Protein AF-A0A931XD49-F1 (afdb_monomer_lite)

Structure (mmCIF, N/CA/C/O backbone):
data_AF-A0A931XD49-F1
#
_entry.id   AF-A0A931XD49-F1
#
loop_
_atom_site.group_PDB
_atom_site.id
_atom_site.type_symbol
_atom_site.label_atom_id
_atom_site.label_alt_id
_atom_site.label_comp_id
_atom_site.label_asym_id
_atom_site.label_entity_id
_atom_site.label_seq_id
_atom_site.pdbx_PDB_ins_code
_atom_site.Cartn_x
_atom_site.Cartn_y
_atom_site.Cartn_z
_atom_site.occupancy
_atom_site.B_iso_or_equiv
_atom_site.auth_seq_id
_atom_site.auth_comp_id
_atom_site.auth_asym_id
_atom_site.auth_atom_id
_atom_site.pdbx_PDB_model_num
ATOM 1 N N . MET A 1 1 ? 14.078 4.330 11.724 1.00 50.00 1 MET A N 1
ATOM 2 C CA . MET A 1 1 ? 13.280 4.390 10.478 1.00 50.00 1 MET A CA 1
ATOM 3 C C . MET A 1 1 ? 11.827 4.201 10.871 1.00 50.00 1 MET A C 1
ATOM 5 O O . MET A 1 1 ? 11.527 3.191 11.486 1.00 50.00 1 MET A O 1
ATOM 9 N N . ILE A 1 2 ? 10.959 5.182 10.622 1.00 57.34 2 ILE A N 1
ATOM 10 C CA . ILE A 1 2 ? 9.549 5.118 11.036 1.00 57.34 2 ILE A CA 1
ATOM 11 C C . ILE A 1 2 ? 8.817 4.170 10.081 1.00 57.34 2 ILE A C 1
ATOM 13 O O . ILE A 1 2 ? 8.697 4.455 8.887 1.00 57.34 2 ILE A O 1
ATOM 17 N N . HIS A 1 3 ? 8.374 3.019 10.585 1.00 73.75 3 HIS A N 1
ATOM 18 C CA . HIS A 1 3 ? 7.646 2.041 9.789 1.00 73.75 3 HIS A CA 1
ATOM 19 C C . HIS A 1 3 ? 6.169 2.449 9.713 1.00 73.75 3 HIS A C 1
ATOM 21 O O . HIS A 1 3 ? 5.479 2.555 10.722 1.00 73.75 3 HIS A O 1
ATOM 27 N N . ARG A 1 4 ? 5.655 2.685 8.502 1.00 75.56 4 ARG A N 1
ATOM 28 C CA . ARG A 1 4 ? 4.291 3.214 8.285 1.00 75.56 4 ARG A CA 1
ATOM 29 C C . ARG A 1 4 ? 3.209 2.329 8.899 1.00 75.56 4 ARG A C 1
ATOM 31 O O . ARG A 1 4 ? 2.208 2.837 9.394 1.00 75.56 4 ARG A O 1
ATOM 38 N N . GLY A 1 5 ? 3.427 1.014 8.874 1.00 79.19 5 GLY A N 1
ATOM 39 C CA . GLY A 1 5 ? 2.502 0.063 9.479 1.00 79.19 5 GLY A CA 1
ATOM 40 C C . GLY A 1 5 ? 2.338 0.278 10.982 1.00 79.19 5 GLY A C 1
ATOM 41 O O . GLY A 1 5 ? 1.219 0.218 11.478 1.00 79.19 5 GLY A O 1
ATOM 42 N N . GLU A 1 6 ? 3.427 0.629 11.667 1.00 83.81 6 GLU A N 1
ATOM 43 C CA . GLU A 1 6 ? 3.444 0.876 13.110 1.00 83.81 6 GLU A CA 1
ATOM 44 C C . GLU A 1 6 ? 2.706 2.173 13.465 1.00 83.81 6 GLU A C 1
ATOM 46 O O . GLU A 1 6 ? 1.908 2.196 14.397 1.00 83.81 6 GLU A O 1
ATOM 51 N N . VAL A 1 7 ? 2.862 3.225 12.651 1.00 85.00 7 VAL A N 1
ATOM 52 C CA . VAL A 1 7 ? 2.104 4.481 12.808 1.00 85.00 7 VAL A CA 1
ATOM 53 C C . VAL A 1 7 ? 0.599 4.249 12.651 1.00 85.00 7 VAL A C 1
ATOM 55 O O . VAL A 1 7 ? -0.194 4.724 13.463 1.00 85.00 7 VAL A O 1
ATOM 58 N N . ILE A 1 8 ? 0.187 3.498 11.623 1.00 84.69 8 ILE A N 1
ATOM 59 C CA . ILE A 1 8 ? -1.232 3.180 11.394 1.00 84.69 8 ILE A CA 1
ATOM 60 C C . ILE A 1 8 ? -1.779 2.350 12.554 1.00 84.69 8 ILE A C 1
ATOM 62 O O . ILE A 1 8 ? -2.867 2.633 13.052 1.00 84.69 8 ILE A O 1
ATOM 66 N N . GLU A 1 9 ? -1.038 1.337 12.995 1.00 86.06 9 GLU A N 1
ATOM 67 C CA . GLU A 1 9 ? -1.447 0.479 14.102 1.00 86.06 9 GLU A CA 1
ATOM 68 C C . GLU A 1 9 ? -1.609 1.274 15.400 1.00 86.06 9 GLU A C 1
ATOM 70 O O . GLU A 1 9 ? -2.638 1.150 16.068 1.00 86.06 9 GLU A O 1
ATOM 75 N N . GLN A 1 10 ? -0.656 2.152 15.715 1.00 87.50 10 GLN A N 1
ATOM 76 C CA . GLN A 1 10 ? -0.723 3.005 16.894 1.00 87.50 10 GLN A CA 1
ATOM 77 C C . GLN A 1 10 ? -1.907 3.974 16.828 1.00 87.50 10 GLN A C 1
ATOM 79 O O . GLN A 1 10 ? -2.644 4.098 17.806 1.00 87.50 10 GLN A O 1
ATOM 84 N N . ALA A 1 11 ? -2.135 4.621 15.683 1.00 86.38 11 ALA A N 1
ATOM 85 C CA . ALA A 1 11 ? -3.253 5.544 15.500 1.00 86.38 11 ALA A CA 1
ATOM 86 C C . ALA A 1 11 ? -4.608 4.829 15.629 1.00 86.38 11 ALA A C 1
ATOM 88 O O . ALA A 1 11 ? -5.515 5.312 16.309 1.00 86.38 11 ALA A O 1
ATOM 89 N N . VAL A 1 12 ? -4.738 3.637 15.038 1.00 87.38 12 VAL A N 1
ATOM 90 C CA . VAL A 1 12 ? -5.948 2.816 15.161 1.00 87.38 12 VAL A CA 1
ATOM 91 C C . VAL A 1 12 ? -6.158 2.374 16.609 1.00 87.38 12 VAL A C 1
ATOM 93 O O . VAL A 1 12 ? -7.267 2.508 17.126 1.00 87.38 12 VAL A O 1
ATOM 96 N N . ARG A 1 13 ? -5.108 1.924 17.297 1.00 87.62 13 ARG A N 1
ATOM 97 C CA . ARG A 1 13 ? -5.182 1.530 18.708 1.00 87.62 13 ARG A CA 1
ATOM 98 C C . ARG A 1 13 ? -5.605 2.694 19.605 1.00 87.62 13 ARG A C 1
ATOM 100 O O . ARG A 1 13 ? -6.499 2.523 20.429 1.00 87.62 13 ARG A O 1
ATOM 107 N N . ASN A 1 14 ? -5.032 3.878 19.393 1.00 87.19 14 ASN A N 1
ATOM 108 C CA . ASN A 1 14 ? -5.372 5.093 20.136 1.00 87.19 14 ASN A CA 1
ATOM 109 C C . ASN A 1 14 ? -6.821 5.546 19.887 1.00 87.19 14 ASN A C 1
ATOM 111 O O . ASN A 1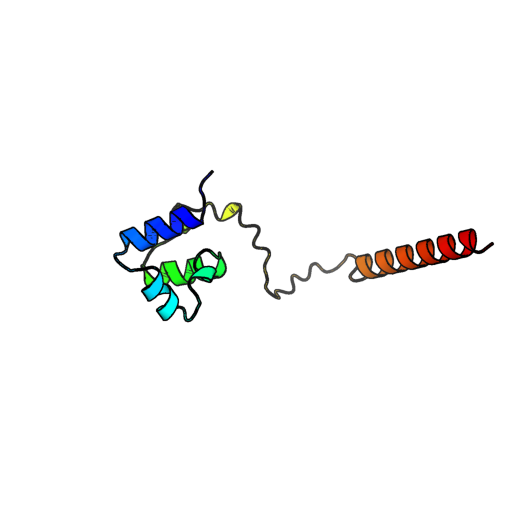 14 ? -7.440 6.126 20.771 1.00 87.19 14 ASN A O 1
ATOM 115 N N . SER A 1 15 ? -7.386 5.245 18.713 1.00 85.25 15 SER A N 1
ATOM 116 C CA . SER A 1 15 ? -8.787 5.555 18.391 1.00 85.25 15 SER A CA 1
ATOM 117 C C . SER A 1 15 ? -9.816 4.653 19.089 1.00 85.25 15 SER A C 1
ATOM 119 O O . SER A 1 15 ? -11.017 4.898 18.988 1.00 85.25 15 SER A O 1
ATOM 121 N N . GLY A 1 16 ? -9.380 3.570 19.746 1.00 88.25 16 GLY A N 1
ATOM 122 C CA . GLY A 1 16 ? -10.269 2.591 20.384 1.00 88.25 16 GLY A CA 1
ATOM 123 C C . GLY A 1 16 ? -11.057 1.706 19.406 1.00 88.25 16 GLY A C 1
ATOM 124 O O . GLY A 1 16 ? -11.887 0.898 19.828 1.00 88.25 16 GLY A O 1
ATOM 125 N N . MET A 1 17 ? -10.813 1.818 18.097 1.00 85.06 17 MET A N 1
ATOM 126 C CA . MET A 1 17 ? -11.403 0.943 17.083 1.00 85.06 17 MET A CA 1
ATOM 127 C C . MET A 1 17 ? -10.484 -0.227 16.738 1.00 85.06 17 MET A C 1
ATOM 129 O O . MET A 1 17 ? -9.265 -0.109 16.696 1.00 85.06 17 MET A O 1
ATOM 133 N N . SER A 1 18 ? -11.082 -1.374 16.412 1.00 87.81 18 SER A N 1
ATOM 134 C CA . SER A 1 18 ? -10.324 -2.499 15.870 1.00 87.81 18 SER A CA 1
ATOM 135 C C . SER A 1 18 ? -10.044 -2.307 14.378 1.00 87.81 18 SER A C 1
ATOM 137 O O . SER A 1 18 ? -10.916 -1.859 13.625 1.00 87.81 18 SER A O 1
ATOM 139 N N . ILE A 1 19 ? -8.859 -2.741 13.925 1.00 85.44 19 ILE A N 1
ATOM 140 C CA . ILE A 1 19 ? -8.485 -2.780 12.498 1.00 85.44 19 ILE A CA 1
ATOM 141 C C . ILE A 1 19 ? -9.586 -3.451 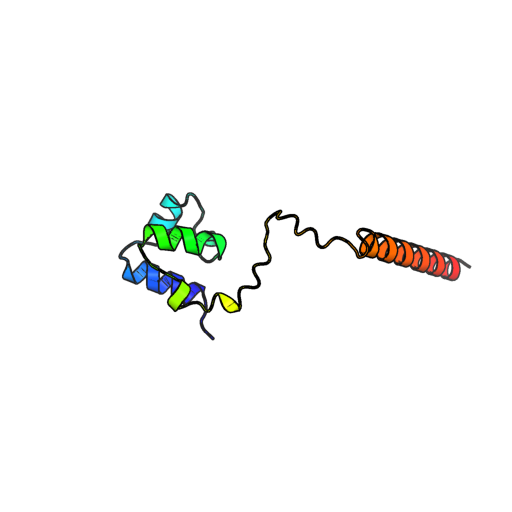11.662 1.00 85.44 19 ILE A C 1
ATOM 143 O O . ILE A 1 19 ? -9.915 -2.987 10.575 1.00 85.44 19 ILE A O 1
ATOM 147 N N . THR A 1 20 ? -10.202 -4.519 12.176 1.00 87.88 20 THR A N 1
ATOM 148 C CA . THR A 1 20 ? -11.270 -5.250 11.480 1.00 87.88 20 THR A CA 1
ATOM 149 C C . THR A 1 20 ? -12.517 -4.395 11.246 1.00 87.88 20 THR A C 1
ATOM 151 O O . THR A 1 20 ? -13.076 -4.434 10.152 1.00 87.88 20 THR A O 1
ATOM 154 N N . LYS A 1 21 ? -12.944 -3.591 12.231 1.00 89.12 21 LYS A N 1
ATOM 155 C CA . LYS A 1 21 ? -14.095 -2.684 12.068 1.00 89.12 21 LYS A CA 1
ATOM 156 C C . LYS A 1 21 ? -13.805 -1.598 11.032 1.00 89.12 21 LYS A C 1
ATOM 158 O O . LYS A 1 21 ? -14.674 -1.254 10.235 1.00 89.12 21 LYS A O 1
ATOM 163 N N . ILE A 1 22 ? -12.575 -1.090 11.008 1.00 89.06 22 ILE A N 1
ATOM 164 C CA . ILE A 1 22 ? -12.140 -0.092 10.024 1.00 89.06 22 ILE A CA 1
ATOM 165 C C . ILE A 1 22 ? -12.087 -0.708 8.618 1.00 89.06 22 ILE A C 1
ATOM 167 O O . ILE A 1 22 ? -12.602 -0.117 7.673 1.00 89.06 22 ILE A O 1
ATOM 171 N N . ALA A 1 23 ? -11.561 -1.929 8.491 1.00 87.81 23 ALA A N 1
ATOM 172 C CA . ALA A 1 23 ? -11.534 -2.696 7.244 1.00 87.81 23 ALA A CA 1
ATOM 173 C C . ALA A 1 23 ? -12.930 -2.842 6.624 1.00 87.81 23 ALA A C 1
ATOM 175 O O . ALA A 1 23 ? -13.129 -2.570 5.439 1.00 87.81 23 ALA A O 1
ATOM 176 N N . GLN A 1 24 ? -13.904 -3.219 7.459 1.00 88.81 24 GLN A N 1
ATOM 177 C CA . GLN A 1 24 ? -15.305 -3.359 7.068 1.00 88.81 24 GLN A CA 1
ATOM 178 C C . GLN A 1 24 ? -15.901 -2.024 6.613 1.00 88.81 24 GLN A C 1
ATOM 180 O O . GLN A 1 24 ? -16.523 -1.978 5.557 1.00 88.81 24 GLN A O 1
ATOM 185 N N . LYS A 1 25 ? -15.650 -0.924 7.340 1.00 86.31 25 LYS A N 1
ATOM 186 C CA . LYS A 1 25 ? -16.113 0.421 6.948 1.00 86.31 25 LYS A CA 1
ATOM 187 C C . LYS A 1 25 ? -15.519 0.910 5.623 1.00 86.31 25 LYS A C 1
ATOM 189 O O . LYS A 1 25 ? -16.181 1.641 4.897 1.00 86.31 25 LYS A O 1
ATOM 194 N N . ILE A 1 26 ? -14.284 0.523 5.307 1.00 86.69 26 ILE A N 1
ATOM 195 C CA . ILE A 1 26 ? -13.602 0.891 4.055 1.00 86.69 26 ILE A CA 1
ATOM 196 C C . ILE A 1 26 ? -13.985 -0.052 2.895 1.00 86.69 26 ILE A C 1
ATOM 198 O O . ILE A 1 26 ? -13.720 0.263 1.734 1.00 86.69 26 ILE A O 1
ATOM 202 N N . GLY A 1 27 ? -14.609 -1.202 3.179 1.00 86.69 27 GLY A N 1
ATOM 203 C CA . GLY A 1 27 ? -14.949 -2.210 2.171 1.00 86.69 27 GLY A CA 1
ATOM 204 C C . GLY A 1 27 ? -13.721 -2.926 1.596 1.00 86.69 27 GLY A C 1
ATOM 205 O O . GLY A 1 27 ? -13.704 -3.298 0.424 1.00 86.69 27 GLY A O 1
ATOM 206 N N . LYS A 1 28 ? -12.653 -3.081 2.389 1.00 86.94 28 LYS A N 1
ATOM 207 C CA . LYS A 1 28 ? -11.397 -3.724 1.967 1.00 86.94 28 LYS A CA 1
ATOM 208 C C . LYS A 1 28 ? -10.975 -4.804 2.959 1.00 86.94 28 LYS A C 1
ATOM 210 O O . LYS A 1 28 ? -11.297 -4.754 4.142 1.00 86.94 28 LYS A O 1
ATOM 215 N N . SER A 1 29 ? -10.222 -5.794 2.478 1.00 85.75 29 SER A N 1
ATOM 216 C CA . SER A 1 29 ? -9.661 -6.836 3.351 1.00 85.75 29 SER A CA 1
ATOM 217 C C . SER A 1 29 ? -8.611 -6.263 4.316 1.00 85.75 29 SER A C 1
ATOM 219 O O . SER A 1 29 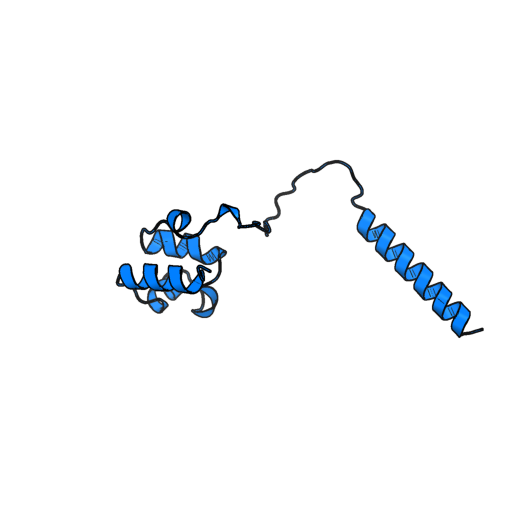? -7.969 -5.256 4.014 1.00 85.75 29 SER A O 1
ATOM 221 N N . ARG A 1 30 ? -8.358 -6.949 5.442 1.00 81.62 30 ARG A N 1
ATOM 222 C CA . ARG A 1 30 ? -7.343 -6.540 6.437 1.00 81.62 30 AR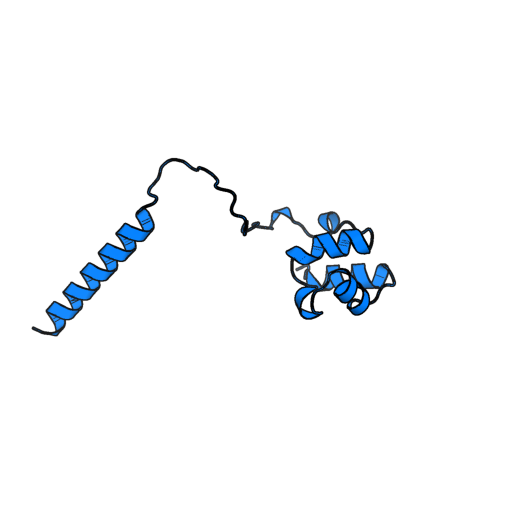G A CA 1
ATOM 223 C C . ARG A 1 30 ? -5.942 -6.333 5.851 1.00 81.62 30 ARG A C 1
ATOM 225 O O . ARG A 1 30 ? -5.231 -5.451 6.312 1.00 81.62 30 ARG A O 1
ATOM 232 N N . ARG A 1 31 ? -5.575 -7.078 4.801 1.00 83.75 31 ARG A N 1
ATOM 233 C CA . ARG A 1 31 ? -4.277 -6.947 4.117 1.00 83.75 31 ARG A CA 1
ATOM 234 C C . ARG A 1 31 ? -4.046 -5.542 3.555 1.00 83.75 31 ARG A C 1
ATOM 236 O O . ARG A 1 31 ? -2.915 -5.079 3.516 1.00 83.75 31 ARG A O 1
ATOM 243 N N . TRP A 1 32 ? -5.117 -4.859 3.157 1.00 84.38 32 TRP A N 1
ATOM 244 C CA . TRP A 1 32 ? -5.028 -3.537 2.550 1.00 84.38 32 TRP A CA 1
ATOM 245 C C . TRP A 1 32 ? -4.791 -2.415 3.560 1.00 84.38 32 TRP A C 1
ATOM 247 O O . TRP A 1 32 ? -4.414 -1.338 3.134 1.00 84.38 32 TRP A O 1
ATOM 257 N N . MET A 1 33 ? -4.953 -2.630 4.872 1.00 81.25 33 MET A N 1
ATOM 258 C CA . MET A 1 33 ? -4.954 -1.533 5.859 1.00 81.25 33 MET A CA 1
ATOM 259 C C . MET A 1 33 ? -3.649 -0.736 5.915 1.00 81.25 33 MET A C 1
ATOM 261 O O . MET A 1 33 ? -3.657 0.426 6.308 1.00 81.25 33 MET A O 1
ATOM 265 N N . TYR A 1 34 ? -2.543 -1.357 5.511 1.00 80.56 34 TYR A N 1
ATOM 266 C CA . TYR A 1 34 ? -1.211 -0.764 5.557 1.00 80.56 34 TYR A CA 1
ATOM 267 C C . TYR A 1 34 ? -0.790 -0.096 4.237 1.00 80.56 34 TYR A C 1
ATOM 269 O O . TYR A 1 34 ? 0.327 0.408 4.136 1.00 80.56 34 TYR A O 1
ATOM 277 N N . HIS A 1 35 ? -1.667 -0.066 3.224 1.00 81.50 35 HIS A N 1
ATOM 278 C CA . HIS A 1 35 ? -1.416 0.666 1.983 1.00 81.50 35 HIS A CA 1
ATOM 279 C C . HIS A 1 35 ? -1.623 2.177 2.165 1.00 81.50 35 HIS A C 1
ATOM 281 O O . HIS A 1 35 ? -2.481 2.635 2.925 1.00 81.50 35 HIS A O 1
ATOM 287 N N . ILE A 1 36 ? -0.864 2.964 1.399 1.00 74.12 36 ILE A N 1
ATOM 288 C CA . ILE A 1 36 ? -0.923 4.435 1.397 1.00 74.12 36 ILE A CA 1
ATOM 289 C C . ILE A 1 36 ? -2.318 4.936 0.995 1.00 74.12 36 ILE A C 1
ATOM 291 O O . ILE A 1 36 ? -2.853 5.849 1.615 1.00 74.12 36 ILE A O 1
ATOM 295 N N . GLU A 1 37 ? -2.952 4.303 0.008 1.00 78.38 37 GLU A N 1
ATOM 296 C CA . GLU A 1 37 ? -4.287 4.693 -0.469 1.00 78.38 37 GLU A CA 1
ATOM 297 C C . GLU A 1 37 ? -5.367 4.598 0.618 1.00 78.38 37 GLU A C 1
ATOM 299 O O . GLU A 1 37 ? -6.305 5.397 0.676 1.00 78.38 37 GLU A O 1
ATOM 304 N N . THR A 1 38 ? -5.249 3.609 1.501 1.00 82.19 38 THR A N 1
ATOM 305 C CA . THR A 1 38 ? -6.175 3.396 2.617 1.00 82.19 38 THR A CA 1
ATOM 306 C C . THR A 1 38 ? -5.891 4.305 3.802 1.00 82.19 38 THR A C 1
ATOM 308 O O . THR A 1 38 ? -6.822 4.599 4.545 1.00 82.19 38 THR A O 1
ATOM 311 N N . MET A 1 39 ? -4.666 4.813 3.957 1.00 82.50 39 MET A N 1
ATOM 312 C CA . MET A 1 39 ? -4.270 5.668 5.081 1.00 82.50 39 MET A CA 1
ATOM 313 C C . MET A 1 39 ? -5.162 6.903 5.225 1.00 82.50 39 MET A C 1
ATOM 315 O O . MET A 1 39 ? -5.673 7.171 6.309 1.00 82.50 39 MET A O 1
ATOM 319 N N . PHE A 1 40 ? -5.428 7.616 4.128 1.00 81.81 40 PHE A N 1
ATOM 320 C CA . PHE A 1 40 ? -6.300 8.795 4.159 1.00 81.81 40 PHE A CA 1
ATOM 321 C C . PHE A 1 40 ? -7.741 8.450 4.555 1.00 81.81 40 PHE A C 1
ATOM 323 O O . PHE A 1 40 ? -8.394 9.207 5.274 1.00 81.81 40 PHE A O 1
ATOM 330 N N . LYS A 1 41 ? -8.243 7.289 4.117 1.00 86.12 41 LYS A N 1
ATOM 331 C CA . LYS A 1 41 ? -9.589 6.811 4.468 1.00 86.12 41 LYS A CA 1
ATOM 332 C C . LYS A 1 41 ? -9.669 6.418 5.939 1.00 86.12 41 LYS A C 1
ATOM 334 O O . LYS A 1 41 ? -10.629 6.785 6.608 1.00 86.12 41 LYS A O 1
ATOM 339 N N . ILE A 1 42 ? -8.647 5.727 6.443 1.00 86.62 42 ILE A N 1
ATOM 340 C CA . ILE A 1 42 ? -8.515 5.389 7.862 1.00 86.62 42 ILE A CA 1
ATOM 341 C C . ILE A 1 42 ? -8.504 6.679 8.679 1.00 86.62 42 ILE A C 1
ATOM 343 O O . ILE A 1 42 ? -9.313 6.803 9.589 1.00 86.62 42 ILE A O 1
ATOM 347 N N . GLY A 1 43 ? -7.687 7.664 8.297 1.00 85.25 43 GLY A N 1
ATOM 348 C CA . GLY A 1 43 ? -7.547 8.941 9.005 1.00 85.25 43 GLY A CA 1
ATOM 349 C C . GLY A 1 43 ? -8.871 9.682 9.148 1.00 85.25 43 GLY A C 1
ATOM 350 O O . GLY A 1 43 ? -9.204 10.129 10.239 1.00 85.25 43 GLY A O 1
ATOM 351 N N . LYS A 1 44 ? -9.698 9.704 8.094 1.00 85.69 44 LYS A N 1
ATOM 352 C CA . LYS A 1 44 ? -11.065 10.246 8.172 1.00 85.69 44 LYS A CA 1
ATOM 353 C C . LYS A 1 44 ? -11.972 9.481 9.142 1.00 85.69 44 LYS A C 1
ATOM 355 O O . LYS A 1 44 ? -12.813 10.093 9.786 1.00 85.69 44 LYS A O 1
ATOM 360 N N . ILE A 1 45 ? -11.824 8.160 9.249 1.00 86.25 45 ILE A N 1
ATOM 361 C CA . ILE A 1 45 ? -12.647 7.317 10.134 1.00 86.25 45 ILE A CA 1
ATOM 362 C C . ILE A 1 45 ? -12.246 7.484 11.603 1.00 86.25 45 ILE A C 1
ATOM 364 O O . ILE A 1 45 ? -13.120 7.505 12.465 1.00 86.25 45 ILE A O 1
ATOM 368 N N . ILE A 1 46 ? -10.945 7.588 11.885 1.00 87.25 46 ILE A N 1
ATOM 369 C CA . ILE A 1 46 ? -10.407 7.739 13.246 1.00 87.25 46 ILE A CA 1
ATOM 370 C C . ILE A 1 46 ? -10.176 9.208 13.647 1.00 87.25 46 ILE A C 1
ATOM 372 O O . ILE A 1 46 ? -9.637 9.465 14.717 1.00 87.25 46 ILE A O 1
ATOM 376 N N . ASN A 1 47 ? -10.574 10.155 12.789 1.00 85.88 47 ASN A N 1
ATOM 377 C CA . ASN A 1 47 ? -10.347 11.596 12.927 1.00 85.88 47 ASN A CA 1
ATOM 378 C C . ASN A 1 47 ? -8.882 11.959 13.249 1.00 85.88 47 ASN A C 1
ATOM 380 O O . ASN A 1 47 ? -8.600 12.785 14.114 1.00 85.88 47 ASN A O 1
ATOM 384 N N . TYR A 1 48 ? -7.952 11.303 12.552 1.00 83.94 48 TYR A N 1
ATOM 385 C CA . TYR A 1 48 ? -6.512 11.414 12.762 1.00 83.94 48 TYR A CA 1
ATOM 386 C C . TYR A 1 48 ? -5.809 11.956 11.520 1.00 83.94 48 TYR A C 1
ATOM 388 O O . TYR A 1 48 ? -6.082 11.516 10.397 1.00 83.94 48 TYR A O 1
ATOM 396 N N . ASN A 1 49 ? -4.868 12.877 11.724 1.00 81.94 49 ASN A N 1
ATOM 397 C CA . ASN A 1 49 ? -4.051 13.429 10.654 1.00 81.94 49 ASN A CA 1
ATOM 398 C C . ASN A 1 49 ? -2.680 12.744 10.616 1.00 81.94 49 ASN A C 1
ATOM 400 O O . ASN A 1 49 ? -1.822 13.016 11.442 1.00 81.94 49 ASN A O 1
ATOM 404 N N . PHE A 1 50 ? -2.458 11.892 9.616 1.00 80.31 50 PHE A N 1
ATOM 405 C CA . PHE A 1 50 ? -1.189 11.179 9.436 1.00 80.31 50 PHE A CA 1
ATOM 406 C C . PHE A 1 50 ? -0.047 12.051 8.889 1.00 80.31 50 PHE A C 1
ATOM 408 O O . PHE A 1 50 ? 1.097 11.602 8.858 1.00 80.31 50 PHE A O 1
ATOM 415 N N . SER A 1 51 ? -0.331 13.282 8.448 1.00 76.00 51 SER A N 1
ATOM 416 C CA . SER A 1 51 ? 0.675 14.171 7.855 1.00 76.00 51 SER A CA 1
ATOM 417 C C . SER A 1 51 ? 1.721 14.671 8.852 1.00 76.00 51 SER A C 1
ATOM 419 O O . SER A 1 51 ? 2.771 15.136 8.416 1.00 76.00 51 SER A O 1
ATOM 421 N N . SER A 1 52 ? 1.440 14.619 10.156 1.00 72.69 52 SER A N 1
ATOM 422 C CA . SER A 1 52 ? 2.396 15.004 11.199 1.00 72.69 52 SER A CA 1
ATOM 423 C C . SER A 1 52 ? 3.451 13.931 11.457 1.00 72.69 52 SER A C 1
ATOM 425 O O . SER A 1 52 ? 4.598 14.260 11.742 1.00 72.69 52 SER A O 1
ATOM 427 N N . ASP A 1 53 ? 3.076 12.656 11.339 1.00 72.81 53 ASP A N 1
ATOM 428 C CA . ASP A 1 53 ? 3.925 11.537 11.780 1.00 72.81 53 ASP A CA 1
ATOM 429 C C . ASP A 1 53 ? 4.635 10.851 10.622 1.00 72.81 53 ASP A C 1
ATOM 431 O O . ASP A 1 53 ? 5.644 10.163 10.790 1.00 72.81 53 ASP A O 1
ATOM 435 N N . ILE A 1 54 ? 4.081 11.007 9.425 1.00 69.88 54 ILE A N 1
ATOM 436 C CA . ILE A 1 54 ? 4.642 10.459 8.208 1.00 69.88 54 ILE A CA 1
ATOM 437 C C . ILE A 1 54 ? 5.131 11.642 7.412 1.00 69.88 54 ILE A C 1
ATOM 439 O O . ILE A 1 54 ? 4.355 12.505 7.012 1.00 69.88 54 ILE A O 1
ATOM 443 N N . ASN A 1 55 ? 6.437 11.671 7.166 1.00 65.50 55 ASN A N 1
ATOM 444 C CA . ASN A 1 55 ? 7.021 12.650 6.272 1.00 65.50 55 ASN A CA 1
ATOM 445 C C . ASN A 1 55 ? 6.585 12.302 4.836 1.00 65.50 55 ASN A C 1
ATOM 447 O O . ASN A 1 55 ? 7.260 11.568 4.112 1.00 65.50 55 ASN A O 1
ATOM 451 N N . ILE A 1 56 ? 5.392 12.774 4.461 1.00 59.22 56 ILE A N 1
ATOM 452 C CA . ILE A 1 56 ? 4.770 12.589 3.141 1.00 59.22 56 ILE A CA 1
ATOM 453 C C . ILE A 1 56 ? 5.601 13.297 2.054 1.00 59.22 56 ILE A C 1
ATOM 455 O O . ILE A 1 56 ? 5.425 13.024 0.878 1.00 59.22 56 ILE A O 1
ATOM 459 N N . SER A 1 57 ? 6.565 14.148 2.413 1.00 53.09 57 SER A N 1
ATOM 460 C CA . SER A 1 57 ? 7.506 14.758 1.461 1.00 53.09 57 SER A CA 1
ATOM 461 C C . SER A 1 57 ? 8.374 13.734 0.709 1.00 53.09 57 SER A C 1
ATOM 463 O O . SER A 1 57 ? 8.697 13.953 -0.452 1.00 53.09 57 SER A O 1
ATOM 465 N N . ASN A 1 58 ? 8.666 12.576 1.317 1.00 48.81 58 ASN A N 1
ATOM 466 C CA . ASN A 1 58 ? 9.328 11.443 0.650 1.00 48.81 58 ASN A CA 1
ATOM 467 C C . ASN A 1 58 ? 8.333 10.493 -0.027 1.00 48.81 58 ASN A C 1
ATOM 469 O O . ASN A 1 58 ? 8.699 9.409 -0.484 1.00 48.81 58 ASN A O 1
ATOM 473 N N . LEU A 1 59 ? 7.051 10.858 -0.054 1.00 50.44 59 LEU A N 1
ATOM 474 C CA . LEU A 1 59 ? 6.096 10.256 -0.955 1.00 50.44 59 LEU A CA 1
ATOM 475 C C . LEU A 1 59 ? 6.440 10.833 -2.329 1.00 50.44 59 LEU A C 1
ATOM 477 O O . LEU A 1 59 ? 5.859 11.820 -2.774 1.00 50.44 59 LEU A O 1
ATOM 481 N N . SER A 1 60 ? 7.374 10.183 -3.026 1.00 45.72 60 SER A N 1
ATOM 482 C CA . SER A 1 60 ? 7.158 9.966 -4.446 1.00 45.72 60 SER A CA 1
ATOM 483 C C . SER A 1 60 ? 5.778 9.327 -4.531 1.00 45.72 60 SER A C 1
ATOM 485 O O . SER A 1 60 ? 5.577 8.124 -4.371 1.00 45.72 60 SER A O 1
ATOM 487 N N . ILE A 1 61 ? 4.776 10.190 -4.650 1.00 45.56 61 ILE A N 1
ATOM 488 C CA . ILE A 1 61 ? 3.516 9.842 -5.242 1.00 45.56 61 ILE A CA 1
ATOM 489 C C . ILE A 1 61 ? 3.965 9.440 -6.644 1.00 45.56 61 ILE A C 1
ATOM 491 O O . ILE A 1 61 ? 4.049 10.275 -7.541 1.00 45.56 61 ILE A O 1
ATOM 495 N N . GLU A 1 62 ? 4.324 8.168 -6.828 1.00 43.12 62 GLU A N 1
ATOM 496 C CA . GLU A 1 62 ? 3.974 7.501 -8.064 1.00 43.12 62 GLU A CA 1
ATOM 497 C C . GLU A 1 62 ? 2.472 7.708 -8.138 1.00 43.12 62 GLU A C 1
ATOM 499 O O . GLU A 1 62 ? 1.677 7.022 -7.494 1.00 43.12 62 GLU A O 1
ATOM 504 N N . LYS A 1 63 ? 2.100 8.814 -8.780 1.00 44.41 63 LYS A N 1
ATOM 505 C CA . LYS A 1 63 ? 0.739 9.124 -9.133 1.00 44.41 63 LYS A CA 1
ATOM 506 C C . LYS A 1 63 ? 0.357 7.985 -10.057 1.00 44.41 63 LYS A C 1
ATOM 508 O O . LYS A 1 63 ? 0.510 8.077 -11.266 1.00 44.41 63 LYS A O 1
ATOM 513 N N . SER A 1 64 ? -0.193 6.920 -9.488 1.00 42.78 64 SER A N 1
ATOM 514 C CA . SER A 1 64 ? -1.145 6.041 -10.153 1.00 42.78 64 SER A CA 1
ATOM 515 C C . SER A 1 64 ? -2.458 6.811 -10.365 1.00 42.78 64 SER A C 1
ATOM 517 O O . SER A 1 64 ? -3.546 6.441 -9.946 1.00 42.78 64 SER A O 1
ATOM 519 N N . SER A 1 65 ? -2.324 7.952 -11.023 1.00 39.00 65 SER A N 1
ATOM 520 C CA . SER A 1 65 ? -3.331 8.719 -11.723 1.00 39.00 65 SER A CA 1
ATOM 521 C C . SER A 1 65 ? -2.553 9.136 -12.965 1.00 39.00 65 SER A C 1
ATOM 523 O O . SER A 1 65 ? -1.581 9.875 -12.850 1.00 39.00 65 SER A O 1
ATOM 525 N N . TYR A 1 66 ? -2.839 8.645 -14.168 1.00 43.19 66 TYR A N 1
ATOM 526 C CA . TYR A 1 66 ? -3.908 9.212 -15.000 1.00 43.19 66 TYR A CA 1
ATOM 527 C C . TYR A 1 66 ? -4.165 10.712 -14.743 1.00 43.19 66 TYR A C 1
ATOM 529 O O . TYR A 1 66 ? -5.284 11.201 -14.748 1.00 43.19 66 TYR A O 1
ATOM 537 N N . THR A 1 67 ? -3.102 11.463 -14.487 1.00 36.03 67 THR A N 1
ATOM 538 C CA . THR A 1 67 ? -3.016 12.887 -14.729 1.00 36.03 67 THR A CA 1
ATOM 539 C C . THR A 1 67 ? -1.984 12.993 -15.822 1.00 36.03 67 THR A C 1
ATOM 541 O O . THR A 1 67 ? -0.795 12.817 -15.567 1.00 36.03 67 THR A O 1
ATOM 544 N N . MET A 1 68 ? -2.493 13.190 -17.032 1.00 40.56 68 MET A N 1
ATOM 545 C CA . MET A 1 68 ? -1.777 13.642 -18.210 1.00 40.56 68 MET A CA 1
ATOM 546 C C . MET A 1 68 ? -1.049 14.935 -17.817 1.00 40.56 68 MET A C 1
ATOM 548 O O . MET A 1 68 ? -1.588 16.032 -17.928 1.00 40.56 68 MET A O 1
ATOM 552 N N . GLN A 1 69 ? 0.131 14.802 -17.213 1.00 41.41 69 GLN A N 1
ATOM 553 C CA . GLN A 1 69 ? 1.092 15.884 -17.158 1.00 41.41 69 GLN A CA 1
ATOM 554 C C . GLN A 1 69 ? 1.647 15.933 -18.564 1.00 41.41 69 GLN A C 1
ATOM 556 O O . GLN A 1 69 ? 2.475 15.117 -18.957 1.00 41.41 69 GLN A O 1
ATOM 561 N N . VAL A 1 70 ? 1.057 16.835 -19.337 1.00 42.56 70 VAL A N 1
ATOM 562 C CA . VAL A 1 70 ? 1.574 17.300 -20.609 1.00 42.56 70 VAL A CA 1
ATOM 563 C C . VAL A 1 70 ? 2.902 17.994 -20.297 1.00 42.56 70 VAL A C 1
ATOM 565 O O . VAL A 1 70 ? 2.982 19.213 -20.201 1.00 42.56 70 VAL A O 1
ATOM 568 N N . GLU A 1 71 ? 3.949 17.204 -20.060 1.00 46.75 71 GLU A N 1
ATOM 569 C CA . GLU A 1 71 ? 5.290 17.577 -20.490 1.00 46.75 71 GLU A CA 1
ATOM 570 C C . GLU A 1 71 ? 5.325 17.309 -21.991 1.00 46.75 71 GLU A C 1
ATOM 572 O O . GLU A 1 71 ? 5.759 16.273 -22.492 1.00 46.75 71 GLU A O 1
ATOM 577 N N . GLU A 1 72 ? 4.741 18.262 -22.706 1.00 51.50 72 GLU A N 1
ATOM 578 C CA . GLU A 1 72 ? 4.926 18.435 -24.130 1.00 51.50 72 GLU A CA 1
ATOM 579 C C . GLU A 1 72 ? 6.435 18.473 -24.416 1.00 51.50 72 GLU A C 1
ATOM 581 O O . GLU A 1 72 ? 7.157 19.324 -23.899 1.00 51.50 72 GLU A O 1
ATOM 586 N N . ASN A 1 73 ? 6.876 17.578 -25.302 1.00 52.59 73 ASN A N 1
ATOM 587 C CA . ASN A 1 73 ? 8.180 17.572 -25.970 1.00 52.59 73 ASN A CA 1
ATOM 588 C C . ASN A 1 73 ? 9.379 17.000 -25.193 1.00 52.59 73 ASN A C 1
ATOM 590 O O . ASN A 1 73 ? 10.326 17.713 -24.860 1.00 52.59 73 ASN A O 1
ATOM 594 N N . LYS A 1 74 ? 9.439 15.664 -25.111 1.00 56.84 74 LYS A N 1
ATOM 595 C CA . LYS A 1 74 ? 10.539 14.892 -25.728 1.00 56.84 74 LYS A CA 1
ATOM 596 C C . LYS A 1 74 ? 10.191 13.404 -25.793 1.00 56.84 74 LYS A C 1
ATOM 598 O O . LYS A 1 74 ? 10.301 12.679 -24.813 1.00 56.84 74 LYS A O 1
ATOM 603 N N . ASN A 1 75 ? 9.852 12.978 -27.008 1.00 62.19 75 ASN A N 1
ATOM 604 C CA . ASN A 1 75 ? 9.838 11.593 -27.466 1.00 62.19 75 ASN A CA 1
ATOM 605 C C . ASN A 1 75 ? 8.835 10.669 -26.760 1.00 62.19 75 ASN A C 1
ATOM 607 O O . ASN A 1 75 ? 9.230 9.737 -26.061 1.00 62.19 75 ASN A O 1
ATOM 611 N N . GLU A 1 76 ? 7.543 10.824 -27.074 1.00 63.69 76 GLU A N 1
ATOM 612 C CA . GLU A 1 76 ? 6.546 9.751 -26.875 1.00 63.69 76 GLU A CA 1
ATOM 613 C C . GLU A 1 76 ? 7.040 8.403 -27.438 1.00 63.69 76 GLU A C 1
ATOM 615 O O . GLU A 1 76 ? 6.754 7.343 -26.886 1.00 63.69 76 GLU A O 1
ATOM 620 N N . ASN A 1 77 ? 7.894 8.452 -28.465 1.00 76.88 77 ASN A N 1
ATOM 621 C CA . ASN A 1 77 ? 8.474 7.283 -29.111 1.00 76.88 77 ASN A CA 1
ATOM 622 C C . ASN A 1 77 ? 9.834 6.845 -28.545 1.00 76.88 77 ASN A C 1
ATOM 624 O O . ASN A 1 77 ? 10.383 5.871 -29.042 1.00 76.88 77 ASN A O 1
ATOM 628 N N . TYR A 1 78 ? 10.393 7.481 -27.505 1.00 84.38 78 TYR A N 1
ATOM 629 C CA . TYR A 1 78 ? 11.739 7.134 -27.005 1.00 84.38 78 TYR A CA 1
ATOM 630 C C . TYR A 1 78 ? 11.848 5.654 -26.631 1.00 84.38 78 TYR A C 1
ATOM 632 O O . TYR A 1 78 ? 12.793 4.954 -26.997 1.00 84.38 78 TYR A O 1
ATOM 640 N N . TRP A 1 79 ? 10.844 5.163 -25.906 1.00 82.94 79 TRP A N 1
ATOM 641 C CA . TRP A 1 79 ? 10.797 3.767 -25.493 1.00 82.94 79 TRP A CA 1
ATOM 642 C C . TRP A 1 79 ? 10.474 2.828 -26.652 1.00 82.94 79 TRP A C 1
ATOM 644 O O . TRP A 1 79 ? 10.983 1.709 -26.678 1.00 82.94 79 TRP A O 1
ATOM 654 N N . GLN A 1 80 ? 9.692 3.289 -27.629 1.00 84.06 80 GLN A N 1
ATOM 655 C CA . GLN A 1 80 ? 9.388 2.530 -28.837 1.00 84.06 80 GLN A CA 1
ATOM 656 C C . GLN A 1 80 ? 10.634 2.353 -29.714 1.00 84.06 80 GLN A C 1
ATOM 658 O O . GLN A 1 80 ? 10.944 1.237 -30.119 1.00 84.06 80 GLN A O 1
ATOM 663 N N . GLU A 1 81 ? 11.385 3.426 -29.953 1.00 90.25 81 GLU A N 1
ATOM 664 C CA . GLU A 1 81 ? 12.637 3.420 -30.712 1.00 90.25 81 GLU A CA 1
ATOM 665 C C . GLU A 1 81 ? 13.698 2.561 -30.022 1.00 90.25 81 GLU A C 1
ATOM 667 O O . GLU A 1 81 ? 14.334 1.725 -30.661 1.00 90.25 81 GLU A O 1
ATOM 672 N N . LYS A 1 82 ? 13.839 2.688 -28.696 1.00 90.88 82 LYS A N 1
ATOM 673 C CA . LYS A 1 82 ? 14.763 1.856 -27.915 1.00 90.88 82 LYS A CA 1
ATOM 674 C C . LYS A 1 82 ? 14.412 0.369 -27.998 1.00 90.88 82 LYS A C 1
ATOM 676 O O . LYS A 1 82 ? 15.308 -0.469 -28.059 1.00 90.88 82 LYS A O 1
ATOM 681 N N . TYR A 1 83 ? 13.122 0.041 -27.991 1.00 94.19 83 TYR A N 1
ATOM 682 C CA . TYR A 1 83 ? 12.659 -1.334 -28.145 1.00 94.19 83 TYR A CA 1
ATOM 683 C C . TYR A 1 83 ? 12.924 -1.878 -29.555 1.00 94.19 83 TYR A C 1
ATOM 685 O O . TYR A 1 83 ? 13.403 -3.002 -29.691 1.00 94.19 83 TYR A O 1
ATOM 693 N N . LEU A 1 84 ? 12.677 -1.077 -30.595 1.00 93.56 84 LEU A N 1
ATOM 694 C CA . LEU A 1 84 ? 12.964 -1.451 -31.983 1.00 93.56 84 LEU A CA 1
ATOM 695 C C . LEU A 1 84 ? 14.458 -1.708 -32.208 1.00 93.56 84 LEU A C 1
ATOM 697 O O . LEU A 1 84 ? 14.812 -2.763 -32.728 1.00 93.56 84 LEU A O 1
ATOM 701 N N . ALA A 1 85 ? 15.327 -0.814 -31.732 1.00 95.69 85 ALA A N 1
ATOM 702 C CA . ALA A 1 85 ? 16.776 -0.977 -31.844 1.00 95.69 85 ALA A CA 1
ATOM 703 C C . ALA A 1 85 ? 17.270 -2.274 -31.177 1.00 95.69 85 ALA A C 1
ATOM 705 O O . ALA A 1 85 ? 18.107 -2.988 -31.725 1.00 95.69 85 ALA A O 1
ATOM 706 N N . LEU A 1 86 ? 16.705 -2.619 -30.015 1.00 96.31 86 LEU A N 1
ATOM 707 C CA . LEU A 1 86 ? 17.040 -3.859 -29.316 1.00 96.31 86 LEU A CA 1
ATOM 708 C C . LEU A 1 86 ? 16.629 -5.107 -30.117 1.00 96.31 86 LEU A C 1
ATOM 710 O O . LEU A 1 86 ? 17.364 -6.095 -30.146 1.00 96.31 86 LEU A O 1
ATOM 714 N N . LEU A 1 87 ? 15.459 -5.081 -30.764 1.00 96.31 87 LEU A N 1
ATOM 715 C CA . LEU A 1 87 ? 14.999 -6.186 -31.611 1.00 96.31 87 LEU A CA 1
ATOM 716 C C . LEU A 1 87 ? 15.880 -6.365 -32.850 1.00 96.31 87 LEU A C 1
ATOM 718 O O . LEU A 1 87 ? 16.166 -7.503 -33.230 1.00 96.31 87 LEU A O 1
ATOM 722 N N . GLU A 1 88 ? 16.316 -5.266 -33.462 1.00 95.31 88 GLU A N 1
ATOM 723 C CA . GLU A 1 88 ? 17.230 -5.288 -34.605 1.00 95.31 88 GLU A CA 1
ATOM 724 C C . GLU A 1 88 ? 18.588 -5.884 -34.223 1.00 95.31 88 GLU A C 1
ATOM 726 O O . GLU A 1 88 ? 19.041 -6.827 -34.876 1.00 95.31 88 GLU A O 1
ATOM 731 N N . GLU A 1 89 ? 19.193 -5.424 -33.123 1.00 95.56 89 GLU A N 1
ATOM 732 C CA . GLU A 1 89 ? 20.463 -5.964 -32.622 1.00 95.56 89 GLU A CA 1
ATOM 733 C C . GLU A 1 89 ? 20.350 -7.466 -32.325 1.00 95.56 89 GLU A C 1
ATOM 735 O O . GLU A 1 89 ? 21.199 -8.267 -32.726 1.00 95.56 89 GLU A O 1
ATOM 740 N N . HIS A 1 90 ? 19.258 -7.883 -31.684 1.00 95.19 90 HIS A N 1
ATOM 741 C CA . HIS A 1 90 ? 19.004 -9.291 -31.410 1.00 95.19 90 HIS A CA 1
ATOM 742 C C . HIS A 1 90 ? 18.870 -10.122 -32.698 1.00 95.19 90 HIS A C 1
ATOM 744 O O . HIS A 1 90 ? 19.441 -11.212 -32.800 1.00 95.19 90 HIS A O 1
ATOM 750 N N . ALA A 1 91 ? 18.159 -9.617 -33.710 1.00 94.38 91 ALA A N 1
ATOM 751 C CA . ALA A 1 91 ? 18.031 -10.290 -35.000 1.00 94.38 91 ALA A CA 1
ATOM 752 C C . ALA A 1 91 ? 19.382 -10.409 -35.725 1.00 94.38 91 ALA A C 1
ATOM 754 O O . ALA A 1 91 ? 19.667 -11.444 -36.333 1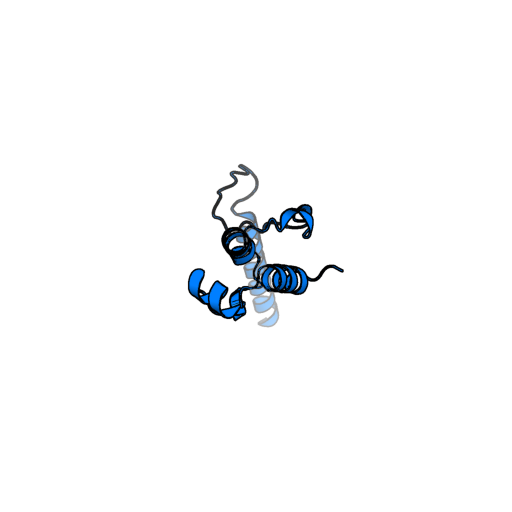.00 94.38 91 ALA A O 1
ATOM 755 N N . GLU A 1 92 ? 20.240 -9.390 -35.643 1.00 95.00 92 GLU A N 1
ATOM 756 C CA . GLU A 1 92 ? 21.600 -9.456 -36.180 1.00 95.00 92 GLU A CA 1
ATOM 757 C C . GLU A 1 92 ? 22.463 -10.494 -35.469 1.00 95.00 92 GLU A C 1
ATOM 759 O O . GLU A 1 92 ? 23.170 -11.256 -36.132 1.00 95.00 92 GLU A O 1
ATOM 764 N N . LEU A 1 93 ? 22.406 -10.553 -34.137 1.00 95.12 93 LEU A N 1
ATOM 765 C CA . LEU A 1 93 ? 23.135 -11.550 -33.354 1.00 95.12 93 LEU A CA 1
ATOM 766 C C . LEU A 1 93 ? 22.707 -12.970 -33.733 1.00 95.12 93 LEU A C 1
ATOM 768 O O . LEU A 1 93 ? 23.565 -13.814 -33.988 1.00 95.12 93 LEU A O 1
ATOM 772 N N . LEU A 1 94 ? 21.403 -13.221 -33.871 1.00 93.25 94 LEU A N 1
ATOM 773 C CA . LEU A 1 94 ? 20.893 -14.513 -34.339 1.00 93.25 94 LEU A CA 1
ATOM 774 C C . LEU A 1 94 ? 21.364 -14.849 -35.759 1.00 93.25 94 LEU A C 1
ATOM 776 O O . LEU A 1 94 ? 21.722 -15.993 -36.038 1.00 93.25 94 LEU A O 1
ATOM 780 N N . ARG A 1 95 ? 21.409 -13.863 -36.663 1.00 89.12 95 ARG A N 1
ATOM 781 C CA . ARG A 1 95 ? 21.933 -14.056 -38.027 1.00 89.12 95 ARG A CA 1
ATOM 782 C C . ARG A 1 95 ? 23.426 -14.362 -38.043 1.00 89.12 95 ARG A C 1
ATOM 784 O O . ARG A 1 95 ? 23.850 -15.155 -38.874 1.00 89.12 95 ARG A O 1
ATOM 791 N N . LYS A 1 96 ? 24.212 -13.746 -37.156 1.00 90.81 96 LYS A N 1
ATOM 792 C CA . LYS A 1 96 ? 25.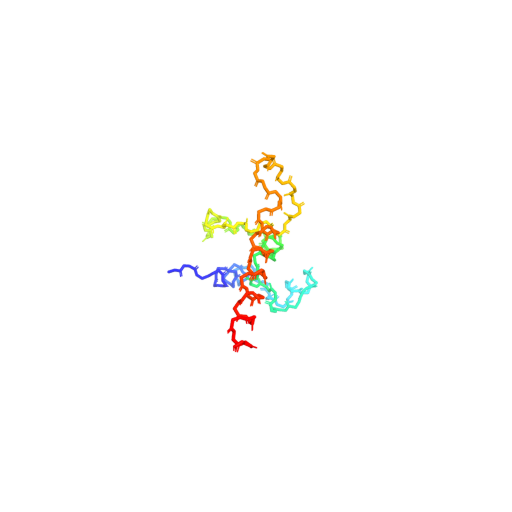648 -14.031 -36.998 1.00 90.81 96 LYS A CA 1
ATOM 793 C C . LYS A 1 96 ? 25.895 -15.418 -36.408 1.00 90.81 96 LYS A C 1
ATOM 795 O O . LYS A 1 96 ? 26.873 -16.043 -36.779 1.00 90.81 96 LYS A O 1
ATOM 800 N N . LEU A 1 97 ? 25.022 -15.887 -35.516 1.00 87.56 97 LEU A N 1
ATOM 801 C CA . LEU A 1 97 ? 25.131 -17.208 -34.893 1.00 87.56 97 LEU A CA 1
ATOM 802 C C . LEU A 1 97 ? 24.758 -18.355 -35.852 1.00 87.56 97 LEU A C 1
ATOM 804 O O . LEU A 1 97 ? 25.312 -19.443 -35.756 1.00 87.56 97 LEU A O 1
ATOM 808 N N . ASN A 1 98 ? 23.814 -18.110 -36.765 1.00 74.25 98 ASN A N 1
ATOM 809 C CA . ASN A 1 98 ? 23.333 -19.085 -37.753 1.00 74.25 98 ASN A CA 1
ATOM 810 C C . ASN A 1 98 ? 24.142 -19.097 -39.068 1.00 74.25 98 ASN A C 1
ATOM 812 O O . ASN A 1 98 ? 23.663 -19.633 -40.070 1.00 74.25 98 ASN A O 1
ATOM 816 N N . LYS A 1 99 ? 25.328 -18.486 -39.092 1.00 53.34 99 LYS A N 1
ATOM 817 C CA . LYS A 1 99 ? 26.227 -18.430 -40.248 1.00 53.34 99 LYS A CA 1
ATOM 818 C C . LYS A 1 99 ? 27.559 -19.077 -39.897 1.00 53.34 99 LYS A C 1
ATOM 820 O O . LYS A 1 99 ? 28.111 -19.748 -40.793 1.00 53.34 99 LYS A O 1
#

pLDDT: mean 76.47, std 17.05, range [36.03, 96.31]

Secondary structure (DSSP, 8-state):
---HHHHHHHHHHHTT--HHHHHHHHT--GGGGGSHHHHHHHHHHHT--TTTTS-GGG------S-------SS-TTHHHHHHHHHHHHHHHHHHHHT-

Radius of gyration: 23.15 Å; chains: 1; bounding box: 42×38×61 Å

Sequence (99 aa):
MIHRGEVIEQAVRNSGMSITKIAQKIGKSRRWMYHIETMFKIGKIINYNFSSDINISNLSIEKSSYTMQVEENKNENYWQEKYLALLEEHAELLRKLNK

Foldseek 3Di:
DDQQVVVLVVLCVVLVHDLVVLCVVVVHDSVCCSDPVNSVVSCVVSVHDCVVVDVCVPPPPPVPDPPPPPPPDDCPCPVVVVVVVVVVVVVVVVVVVVD